Protein AF-A0A832H222-F1 (afdb_monomer)

Nearest PDB structures (foldseek):
  4l60-assembly1_A  TM=3.208E-01  e=4.946E-01  Saccharomyces cerevisiae S288C
  6d0q-assembly1_A  TM=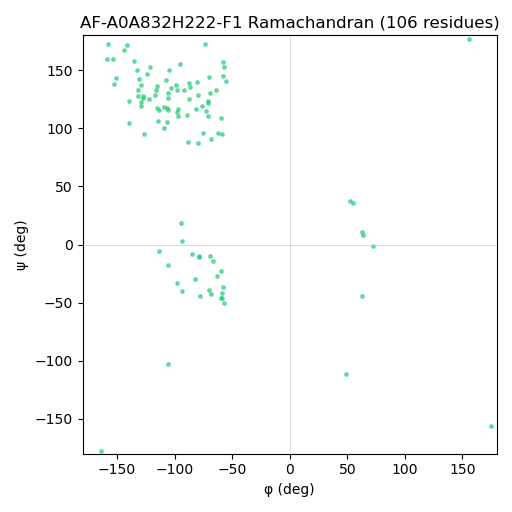3.267E-01  e=1.128E+00  Saccharomyces cerevisiae S288C
  7jfl-assembly1_A  TM=3.810E-01  e=1.428E+00  Homo sapiens
  7ulw-assembly1_A  TM=4.339E-01  e=9.965E+00  Homo sapiens
  3nms-assembly1_A  TM=2.847E-01  e=2.425E+00  Homo sapiens

pLDDT: mean 92.33, std 12.72, range [38.59, 98.56]

Foldseek 3Di:
DDPPDDPPPPDDDDDDDDQWDKFQDLVVVLVVCVPFFKDWKFKFALNHTPDTGIATAPAEEADCPDDFDCPPRYTHHHSNQARIWTWHADPVRHIWIWGHDPRITIID

Secondary structure (DSSP, 8-state):
----------PPPPP--BSBEEE--HHHHHHHHHT--EEEEEEEETTEEEEEEEEEEEEEE--TTS--EEETTEEEEEGGG-SEEEEEE-TTS-EEEEEEETTEEEE-

Mean predicted aligned error: 5.85 Å

Structure (mmCIF, N/CA/C/O backbone):
data_AF-A0A832H222-F1
#
_entry.id   AF-A0A832H222-F1
#
loop_
_atom_site.group_PDB
_atom_site.id
_atom_site.type_symbol
_atom_site.label_atom_id
_atom_site.label_alt_id
_atom_site.label_comp_id
_atom_site.label_asym_id
_atom_site.label_entity_id
_atom_site.label_seq_id
_atom_site.pdbx_PDB_ins_code
_atom_site.Cartn_x
_atom_site.Cartn_y
_atom_site.Cartn_z
_atom_site.occupancy
_atom_site.B_iso_or_equiv
_atom_site.auth_seq_id
_atom_site.auth_comp_id
_atom_site.auth_asym_id
_atom_site.auth_atom_id
_atom_site.pdbx_PDB_model_num
ATOM 1 N N . MET A 1 1 ? 40.212 -7.815 -39.515 1.00 38.59 1 MET A N 1
ATOM 2 C CA . MET A 1 1 ? 39.514 -6.670 -38.899 1.00 38.59 1 MET A CA 1
ATOM 3 C C . MET A 1 1 ? 38.266 -7.216 -38.224 1.00 38.59 1 MET A C 1
ATOM 5 O O . MET A 1 1 ? 37.265 -7.424 -38.899 1.00 38.59 1 MET A O 1
ATOM 9 N N . SER A 1 2 ? 38.372 -7.586 -36.944 1.00 42.69 2 SER A N 1
ATOM 10 C CA . SER A 1 2 ? 37.223 -8.040 -36.153 1.00 42.69 2 SER A CA 1
ATOM 11 C C . SER A 1 2 ? 36.322 -6.846 -35.871 1.00 42.69 2 SER A C 1
ATOM 13 O O . SER A 1 2 ? 36.781 -5.862 -35.297 1.00 42.69 2 SER A O 1
ATOM 15 N N . HIS A 1 3 ? 35.063 -6.928 -36.291 1.00 48.72 3 HIS A N 1
ATOM 16 C CA . HIS A 1 3 ? 34.018 -6.051 -35.779 1.00 48.72 3 HIS A CA 1
ATOM 17 C C . HIS A 1 3 ? 33.668 -6.539 -34.375 1.00 48.72 3 HIS A C 1
ATOM 19 O O . HIS A 1 3 ? 32.902 -7.485 -34.220 1.00 48.72 3 HIS A O 1
ATOM 25 N N . ASP A 1 4 ? 34.274 -5.922 -33.368 1.00 51.16 4 ASP A N 1
ATOM 26 C CA . ASP A 1 4 ? 33.839 -6.062 -31.985 1.00 51.16 4 ASP A CA 1
ATOM 27 C C . ASP A 1 4 ? 32.625 -5.140 -31.797 1.00 51.16 4 ASP A C 1
ATOM 29 O O . ASP A 1 4 ? 32.751 -3.951 -31.512 1.00 51.16 4 ASP A O 1
ATOM 33 N N . GLN A 1 5 ? 31.434 -5.657 -32.104 1.00 56.50 5 GLN A N 1
ATOM 34 C CA . GLN A 1 5 ? 30.175 -4.989 -31.783 1.00 56.50 5 GLN A CA 1
ATOM 35 C C . GLN A 1 5 ? 29.763 -5.420 -30.379 1.00 56.50 5 GLN A C 1
ATOM 37 O O . GLN A 1 5 ? 29.032 -6.392 -30.199 1.00 56.50 5 GLN A O 1
ATOM 42 N N . THR A 1 6 ? 30.237 -4.694 -29.371 1.00 61.00 6 THR A N 1
ATOM 43 C CA . THR A 1 6 ? 29.604 -4.700 -28.053 1.00 61.00 6 THR A CA 1
ATOM 44 C C . THR A 1 6 ? 28.412 -3.743 -28.111 1.00 61.00 6 THR A C 1
ATOM 46 O O . THR A 1 6 ? 28.604 -2.550 -28.349 1.00 61.00 6 THR A O 1
ATOM 49 N N . PRO A 1 7 ? 27.160 -4.203 -27.936 1.00 54.00 7 PRO A N 1
ATOM 50 C CA . PRO A 1 7 ? 26.064 -3.275 -27.747 1.00 54.00 7 PRO A CA 1
ATOM 51 C C . PRO A 1 7 ? 26.251 -2.671 -26.356 1.00 54.00 7 PRO A C 1
ATOM 53 O O . PRO A 1 7 ? 26.103 -3.357 -25.344 1.00 54.00 7 PRO A O 1
ATOM 56 N N . SER A 1 8 ? 26.602 -1.388 -26.292 1.00 60.50 8 SER A N 1
ATOM 57 C CA . SER A 1 8 ? 26.397 -0.582 -25.096 1.00 60.50 8 SER A CA 1
ATOM 58 C C . SER A 1 8 ? 24.900 -0.612 -24.799 1.00 60.50 8 SER A C 1
ATOM 60 O O . SER A 1 8 ? 24.121 0.106 -25.422 1.00 60.50 8 SER A O 1
ATOM 62 N N . SER A 1 9 ? 24.472 -1.519 -23.920 1.00 60.03 9 SER A N 1
ATOM 63 C CA . SER A 1 9 ? 23.085 -1.599 -23.485 1.00 60.03 9 SER A CA 1
ATOM 64 C C . SER A 1 9 ? 22.792 -0.352 -22.655 1.00 60.03 9 SER A C 1
ATOM 66 O O . SER A 1 9 ? 23.044 -0.326 -21.448 1.00 60.03 9 SER A O 1
ATOM 68 N N . GLU A 1 10 ? 22.323 0.705 -23.304 1.00 74.62 10 GLU A N 1
ATOM 69 C CA . GLU A 1 10 ? 21.785 1.881 -22.636 1.00 74.62 10 GLU A CA 1
ATOM 70 C C . GLU A 1 10 ? 20.560 1.424 -21.843 1.00 74.62 10 GLU A C 1
ATOM 72 O O . GLU A 1 10 ? 19.471 1.225 -22.383 1.00 74.62 10 GLU A O 1
ATOM 77 N N . ARG A 1 11 ? 20.754 1.147 -20.548 1.00 79.00 11 ARG A N 1
ATOM 78 C CA . ARG A 1 11 ? 19.625 0.921 -19.650 1.00 79.00 11 ARG A CA 1
ATOM 79 C C . ARG A 1 11 ? 18.837 2.228 -19.589 1.00 79.00 11 ARG A C 1
ATOM 81 O O . ARG A 1 11 ? 19.459 3.278 -19.404 1.00 79.00 11 ARG A O 1
ATOM 88 N N . PRO A 1 12 ? 17.503 2.180 -19.723 1.00 83.62 12 PRO A N 1
ATOM 89 C CA . PRO A 1 12 ? 16.691 3.369 -19.544 1.00 83.62 12 PRO A CA 1
ATOM 90 C C . PRO A 1 12 ? 16.936 3.958 -18.145 1.00 83.62 12 PRO A C 1
ATOM 92 O O . PRO A 1 12 ? 17.310 3.220 -17.223 1.00 83.62 12 PRO A O 1
ATOM 95 N N . PRO A 1 13 ? 16.748 5.277 -17.976 1.00 90.12 13 PRO A N 1
ATOM 96 C CA . PRO A 1 13 ? 16.858 5.902 -16.667 1.00 90.12 13 PRO A CA 1
ATOM 97 C C . PRO A 1 13 ? 15.879 5.263 -15.673 1.00 90.12 13 PRO A C 1
ATOM 99 O O . PRO A 1 13 ? 14.865 4.677 -16.063 1.00 90.12 13 PRO A O 1
ATOM 102 N N . ALA A 1 14 ? 16.182 5.393 -14.379 1.00 91.44 14 ALA A N 1
ATOM 103 C CA . ALA A 1 14 ? 15.261 4.973 -13.330 1.00 91.44 14 ALA A CA 1
ATOM 104 C C . ALA A 1 14 ? 13.894 5.671 -13.509 1.00 91.44 14 ALA A C 1
ATOM 106 O O . ALA A 1 14 ? 13.870 6.857 -13.858 1.00 91.44 14 ALA A O 1
ATOM 107 N N . PRO A 1 15 ? 12.769 4.968 -13.281 1.00 92.62 15 PRO A N 1
ATOM 108 C CA . PRO A 1 15 ? 11.444 5.568 -13.385 1.00 92.62 15 PRO A CA 1
ATOM 109 C C . PRO A 1 15 ? 11.277 6.765 -12.445 1.00 92.62 15 PRO A C 1
ATOM 111 O O . PRO A 1 15 ? 11.785 6.767 -11.325 1.00 92.62 15 PRO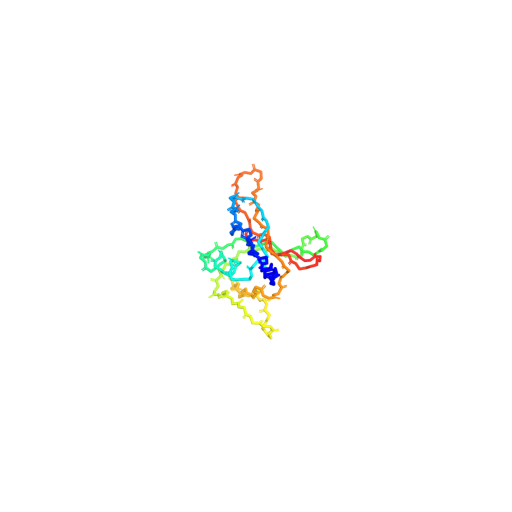 A O 1
ATOM 114 N N . CYS A 1 16 ? 10.520 7.763 -12.896 1.00 95.25 16 CYS A N 1
ATOM 115 C CA . CYS A 1 16 ? 10.086 8.896 -12.087 1.00 95.25 16 CYS A CA 1
ATOM 116 C C . CYS A 1 16 ? 8.567 8.804 -11.936 1.00 95.25 16 CYS A C 1
ATOM 118 O O . CYS A 1 16 ? 7.855 8.866 -12.938 1.00 95.25 16 CYS A O 1
ATOM 120 N N . ILE A 1 17 ? 8.088 8.607 -10.708 1.00 95.44 17 ILE A N 1
ATOM 121 C CA . ILE A 1 17 ? 6.662 8.484 -10.391 1.00 95.44 17 ILE A CA 1
ATOM 122 C C . ILE A 1 17 ? 6.296 9.643 -9.467 1.00 95.44 17 ILE A C 1
ATOM 124 O O . ILE A 1 17 ? 6.980 9.872 -8.470 1.00 95.44 17 ILE A O 1
ATOM 128 N N . VAL A 1 18 ? 5.245 10.378 -9.822 1.00 95.50 18 VAL A N 1
ATOM 129 C CA . VAL A 1 18 ? 4.748 11.537 -9.073 1.00 95.50 18 VAL A CA 1
ATOM 130 C C . VAL A 1 18 ? 3.257 11.333 -8.857 1.00 95.50 18 VAL A C 1
ATOM 132 O O . VAL A 1 18 ? 2.523 11.228 -9.836 1.00 95.50 18 VAL A O 1
ATOM 135 N N . ASP A 1 19 ? 2.852 11.264 -7.588 1.00 93.62 19 ASP A N 1
ATOM 136 C CA . ASP A 1 19 ? 1.479 11.149 -7.072 1.00 93.62 19 ASP A CA 1
ATOM 137 C C . ASP A 1 19 ? 0.682 9.893 -7.451 1.00 93.62 19 ASP A C 1
ATOM 139 O O . ASP A 1 19 ? 0.037 9.300 -6.592 1.00 93.62 19 ASP A O 1
ATOM 143 N N . ILE A 1 20 ? 0.723 9.473 -8.715 1.00 95.81 20 ILE A N 1
ATOM 144 C CA . ILE A 1 20 ? -0.040 8.347 -9.249 1.00 95.81 20 ILE A CA 1
ATOM 145 C C . ILE A 1 20 ? 0.893 7.446 -10.052 1.00 95.81 20 ILE A C 1
ATOM 147 O O . ILE A 1 20 ? 1.662 7.907 -10.899 1.00 95.81 20 ILE A O 1
ATOM 151 N N . GLY A 1 21 ? 0.809 6.140 -9.817 1.00 97.19 21 GLY A N 1
ATOM 152 C CA . GLY A 1 21 ? 1.554 5.152 -10.589 1.00 97.19 21 GLY A CA 1
ATOM 153 C C . GLY A 1 21 ? 1.791 3.848 -9.845 1.00 97.19 21 GLY A C 1
ATOM 154 O O . GLY A 1 21 ? 1.444 3.700 -8.678 1.00 97.19 21 GLY A O 1
ATOM 155 N N . THR A 1 22 ? 2.416 2.897 -10.532 1.00 97.69 22 THR A N 1
ATOM 156 C CA . THR A 1 22 ? 2.657 1.550 -10.008 1.00 97.69 22 THR A CA 1
ATOM 157 C C . THR A 1 22 ? 4.123 1.368 -9.629 1.00 97.69 22 THR A C 1
ATOM 159 O O . THR A 1 22 ? 5.021 1.550 -10.455 1.00 97.69 22 THR A O 1
ATOM 162 N N . VAL A 1 23 ? 4.376 0.950 -8.391 1.00 98.00 23 VAL A N 1
ATOM 163 C CA . VAL A 1 23 ? 5.703 0.609 -7.875 1.00 98.00 23 VAL A CA 1
ATOM 164 C C . VAL A 1 23 ? 5.803 -0.905 -7.735 1.00 98.00 23 VAL A C 1
ATOM 166 O O . VAL A 1 23 ? 5.079 -1.526 -6.963 1.00 98.00 23 VAL A O 1
ATOM 169 N N . VAL A 1 24 ? 6.729 -1.508 -8.478 1.00 97.12 24 VAL A N 1
ATOM 170 C CA . VAL A 1 24 ? 6.980 -2.964 -8.458 1.00 97.12 24 VAL A CA 1
ATOM 171 C C . VAL A 1 24 ? 8.270 -3.332 -7.722 1.00 97.12 24 VAL A C 1
ATOM 173 O O . VAL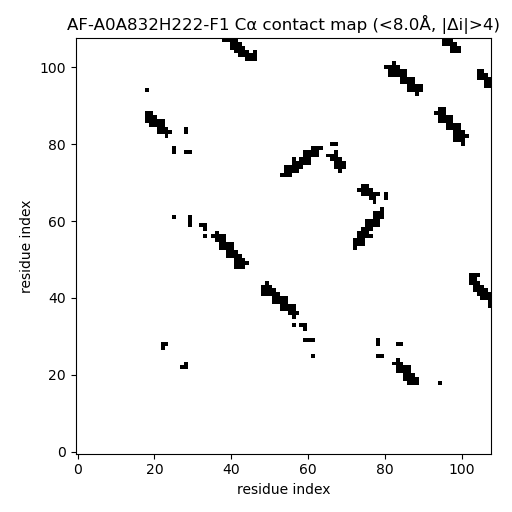 A 1 24 ? 8.486 -4.483 -7.346 1.00 97.12 24 VAL A O 1
ATOM 176 N N . ASN A 1 25 ? 9.165 -2.362 -7.518 1.00 96.75 25 ASN A N 1
ATOM 177 C CA . ASN A 1 25 ? 10.428 -2.596 -6.836 1.00 96.75 25 ASN A CA 1
ATOM 178 C C . ASN A 1 25 ? 10.198 -2.707 -5.322 1.00 96.75 25 ASN A C 1
ATOM 180 O O . ASN A 1 25 ? 9.772 -1.754 -4.676 1.00 96.75 25 ASN A O 1
ATOM 184 N N . ARG A 1 26 ? 10.534 -3.864 -4.742 1.00 96.69 26 ARG A N 1
ATOM 185 C CA . ARG A 1 26 ? 10.327 -4.163 -3.313 1.00 96.69 26 ARG A CA 1
ATOM 186 C C . ARG A 1 26 ? 11.022 -3.183 -2.373 1.00 96.69 26 ARG A C 1
ATOM 188 O O . ARG A 1 26 ? 10.472 -2.872 -1.323 1.00 96.69 26 ARG A O 1
ATOM 195 N N . HIS A 1 27 ? 12.210 -2.707 -2.736 1.00 96.62 27 HIS A N 1
ATOM 196 C CA . HIS A 1 27 ? 12.954 -1.755 -1.920 1.00 96.62 27 HIS A CA 1
ATOM 197 C C . HIS A 1 27 ? 12.279 -0.378 -1.928 1.00 96.62 27 HIS A C 1
ATOM 199 O O . HIS A 1 27 ? 12.196 0.269 -0.886 1.00 96.62 27 HIS A O 1
ATOM 205 N N . ASP A 1 28 ? 11.755 0.049 -3.078 1.00 97.12 28 ASP A N 1
ATOM 206 C CA . ASP A 1 28 ? 11.018 1.310 -3.187 1.00 97.12 28 ASP A CA 1
ATOM 207 C C . ASP A 1 28 ? 9.680 1.236 -2.438 1.00 97.12 28 ASP A C 1
ATOM 209 O O . ASP A 1 28 ? 9.367 2.142 -1.671 1.00 97.12 28 ASP A O 1
ATOM 213 N N . ILE A 1 29 ? 8.947 0.120 -2.558 1.00 98.00 29 ILE A N 1
ATOM 214 C CA . ILE A 1 29 ? 7.733 -0.143 -1.763 1.00 98.00 29 ILE A CA 1
ATOM 215 C C . ILE A 1 29 ? 8.056 -0.094 -0.266 1.00 98.00 29 ILE A C 1
ATOM 217 O O . ILE A 1 29 ? 7.381 0.600 0.488 1.00 98.00 29 ILE A O 1
ATOM 221 N N . GLN A 1 30 ? 9.097 -0.806 0.178 1.00 98.00 30 GLN A N 1
ATOM 222 C CA . GLN A 1 30 ? 9.472 -0.837 1.591 1.00 98.00 30 GLN A CA 1
ATOM 223 C C . GLN A 1 30 ? 9.782 0.571 2.101 1.00 98.00 30 GLN A C 1
ATOM 225 O O . GLN A 1 30 ? 9.262 0.961 3.141 1.00 98.00 30 GLN A O 1
ATOM 230 N N . ARG A 1 31 ? 10.566 1.350 1.346 1.00 96.38 31 ARG A N 1
ATOM 231 C CA . ARG A 1 31 ? 10.898 2.734 1.697 1.00 96.38 31 ARG A CA 1
ATOM 232 C C . ARG A 1 31 ? 9.653 3.615 1.820 1.00 96.38 31 ARG A C 1
ATOM 234 O O . ARG A 1 31 ? 9.549 4.337 2.802 1.00 96.38 31 ARG A O 1
ATOM 241 N N . LEU A 1 32 ? 8.725 3.541 0.862 1.00 96.06 32 LEU A N 1
ATOM 242 C CA . LEU A 1 32 ? 7.487 4.332 0.876 1.00 96.06 32 LEU A CA 1
ATOM 243 C C . LEU A 1 32 ? 6.644 4.063 2.127 1.00 96.06 32 LEU A C 1
ATOM 245 O O . LEU A 1 32 ? 6.119 4.992 2.730 1.00 96.06 32 LEU A O 1
ATOM 249 N N . LEU A 1 33 ? 6.535 2.798 2.529 1.00 97.62 33 LEU A N 1
ATOM 250 C CA . LEU A 1 33 ? 5.705 2.395 3.663 1.00 97.62 33 LEU A CA 1
ATOM 251 C C . LEU A 1 33 ? 6.399 2.594 5.013 1.00 97.62 33 LEU A C 1
ATOM 253 O O . LEU A 1 33 ? 5.724 2.804 6.015 1.00 97.62 33 LEU A O 1
ATOM 257 N N . SER A 1 34 ? 7.732 2.495 5.066 1.00 96.62 34 SER A N 1
ATOM 258 C CA . SER A 1 34 ? 8.510 2.635 6.305 1.00 96.62 34 SER A CA 1
ATOM 259 C C . SER A 1 34 ? 8.389 4.017 6.945 1.00 96.62 34 SER A C 1
ATOM 261 O O . SER A 1 34 ? 8.537 4.127 8.160 1.00 96.62 34 SER A O 1
ATOM 263 N N . ASP A 1 35 ? 8.119 5.049 6.146 1.00 91.06 35 ASP A N 1
ATOM 264 C CA . ASP A 1 35 ? 7.974 6.427 6.622 1.00 91.06 35 ASP A CA 1
ATOM 265 C C . ASP A 1 35 ? 6.551 6.726 7.135 1.00 91.06 35 ASP A C 1
ATOM 267 O O . ASP A 1 35 ? 6.298 7.780 7.726 1.00 91.06 35 ASP A O 1
ATOM 271 N N . LEU A 1 36 ? 5.610 5.798 6.935 1.00 94.81 36 LEU A N 1
ATOM 272 C CA . LEU A 1 36 ? 4.233 5.939 7.389 1.00 94.81 36 LEU A CA 1
ATOM 273 C C . LEU A 1 36 ? 4.108 5.593 8.878 1.00 94.81 36 LEU A C 1
ATOM 275 O O . LEU A 1 36 ? 4.693 4.636 9.379 1.00 94.81 36 LEU A O 1
ATOM 279 N N . GLY A 1 37 ? 3.296 6.374 9.589 1.00 95.12 37 GLY A N 1
ATOM 280 C CA . GLY A 1 37 ? 3.006 6.162 11.005 1.00 95.12 37 GLY A CA 1
ATOM 281 C C . GLY A 1 37 ? 1.609 5.592 11.223 1.00 95.12 37 GLY A C 1
ATOM 282 O O . GLY A 1 37 ? 1.356 4.398 11.060 1.00 95.12 37 GLY A O 1
ATOM 283 N N . ARG A 1 38 ? 0.694 6.468 11.644 1.00 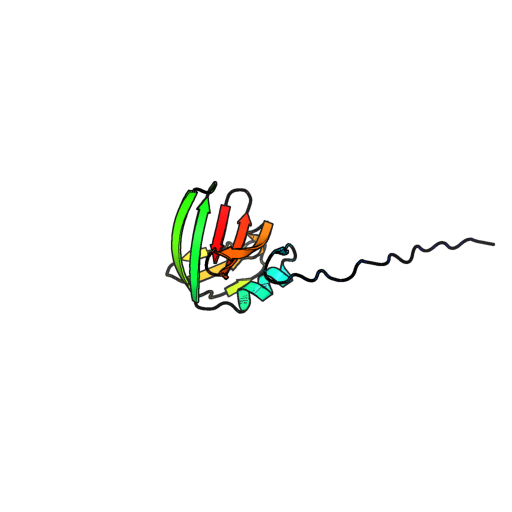97.19 38 ARG A N 1
ATOM 284 C CA . ARG A 1 38 ? -0.725 6.148 11.826 1.00 97.19 38 ARG A CA 1
ATOM 285 C C . ARG A 1 38 ? -1.426 6.181 10.472 1.00 97.19 38 ARG A C 1
ATOM 287 O O . ARG A 1 38 ? -1.337 7.191 9.781 1.00 97.19 38 ARG A O 1
ATOM 294 N N . VAL A 1 39 ? -2.149 5.120 10.143 1.00 97.12 39 VAL A N 1
ATOM 295 C CA . VAL A 1 39 ? -2.866 4.967 8.872 1.00 97.12 39 VAL A CA 1
ATOM 296 C C . VAL A 1 39 ? -4.293 4.488 9.118 1.00 97.12 39 VAL A C 1
ATOM 298 O O . VAL A 1 39 ? -4.571 3.782 10.096 1.00 97.12 39 VAL A O 1
ATOM 301 N N . GLN A 1 40 ? -5.202 4.872 8.228 1.00 97.25 40 GLN A N 1
ATOM 302 C CA . GLN A 1 40 ? -6.464 4.158 8.063 1.00 97.25 40 GLN A CA 1
ATOM 303 C C . GLN A 1 40 ? -6.210 3.042 7.060 1.00 97.25 40 GLN A C 1
ATOM 305 O O . GLN A 1 40 ? -5.496 3.256 6.094 1.00 97.25 40 GLN A O 1
ATOM 310 N N . TYR A 1 41 ? -6.750 1.852 7.291 1.00 97.75 41 TYR A N 1
ATOM 311 C CA . TYR A 1 41 ? -6.595 0.756 6.347 1.00 97.75 41 TYR A CA 1
ATOM 312 C C . TYR A 1 41 ? -7.942 0.214 5.907 1.00 97.75 41 TYR A C 1
ATOM 314 O O . TYR A 1 41 ? -8.893 0.136 6.692 1.00 97.75 41 TYR A O 1
ATOM 322 N N . VAL A 1 42 ? -7.986 -0.230 4.658 1.00 97.69 42 VAL A N 1
ATOM 323 C CA . VAL A 1 42 ? -9.113 -0.953 4.081 1.00 97.69 42 VAL A CA 1
ATOM 324 C C . VAL A 1 42 ? -8.582 -2.238 3.464 1.00 97.69 42 VAL A C 1
ATOM 326 O O . VAL A 1 42 ? -7.660 -2.218 2.657 1.00 97.69 42 VAL A O 1
ATOM 329 N N . HIS A 1 43 ? -9.154 -3.368 3.858 1.00 97.81 43 HIS A N 1
ATOM 330 C CA . HIS A 1 43 ? -8.859 -4.671 3.285 1.00 97.81 43 HIS A CA 1
ATOM 331 C C . HIS A 1 43 ? -10.025 -5.101 2.399 1.00 97.81 43 HIS A C 1
ATOM 333 O O . HIS A 1 43 ? -11.143 -5.319 2.881 1.00 97.81 43 HIS A O 1
ATOM 339 N N . LEU A 1 44 ? -9.747 -5.222 1.106 1.00 98.06 44 LEU A N 1
ATOM 340 C CA . LEU A 1 44 ? -10.679 -5.679 0.089 1.00 98.06 44 LEU A CA 1
ATOM 341 C C . LEU A 1 44 ? -10.287 -7.086 -0.362 1.00 98.06 44 LEU A C 1
ATOM 343 O O . LEU A 1 44 ? -9.105 -7.384 -0.535 1.00 98.06 44 LEU A O 1
ATOM 347 N N . GLN A 1 45 ? -11.285 -7.929 -0.597 1.00 97.06 45 GLN A N 1
ATOM 348 C CA . GLN A 1 45 ? -11.122 -9.221 -1.250 1.00 97.06 45 GLN A CA 1
ATOM 349 C C . GLN A 1 45 ? -12.143 -9.323 -2.379 1.00 97.06 45 GLN A C 1
ATOM 351 O O . GLN A 1 45 ? -13.335 -9.139 -2.145 1.00 97.06 45 GLN A O 1
ATOM 356 N N . ASP A 1 46 ? -11.671 -9.553 -3.604 1.00 95.81 46 ASP A N 1
ATOM 357 C CA . ASP A 1 46 ? -12.493 -9.523 -4.822 1.00 95.81 46 ASP A CA 1
ATOM 358 C C . ASP A 1 46 ? -13.253 -8.186 -4.978 1.00 95.81 46 ASP A C 1
ATOM 360 O O . ASP A 1 46 ? -14.407 -8.139 -5.400 1.00 95.81 46 ASP A O 1
ATOM 364 N N . GLY A 1 47 ? -12.618 -7.081 -4.563 1.00 94.75 47 GLY A N 1
ATOM 365 C CA . GLY A 1 47 ? -13.215 -5.738 -4.528 1.00 94.75 47 GLY A CA 1
ATOM 366 C C . GLY A 1 47 ? -14.267 -5.524 -3.430 1.00 94.75 47 GLY A C 1
ATOM 367 O O . GLY A 1 47 ? -14.788 -4.419 -3.287 1.00 94.75 47 GLY A O 1
ATOM 368 N N . ILE A 1 48 ? -14.577 -6.546 -2.629 1.00 97.62 48 ILE A N 1
ATOM 369 C CA . ILE A 1 48 ? -15.550 -6.472 -1.538 1.00 97.62 48 ILE A CA 1
ATOM 370 C C . ILE A 1 48 ? -14.830 -6.099 -0.246 1.00 97.62 48 ILE A C 1
ATOM 372 O O . ILE A 1 48 ? -13.811 -6.693 0.107 1.00 97.62 48 ILE A O 1
ATOM 376 N N . LEU A 1 49 ? -15.392 -5.137 0.489 1.00 97.81 49 LEU A N 1
ATOM 377 C CA . LEU A 1 49 ? -14.900 -4.752 1.808 1.00 97.81 49 LEU A CA 1
ATOM 378 C C . LEU A 1 49 ? -14.939 -5.942 2.773 1.00 97.81 49 LEU A C 1
ATOM 380 O O . LEU A 1 49 ? -16.008 -6.357 3.218 1.00 97.81 49 LEU A O 1
ATOM 384 N N . ALA A 1 50 ? -13.761 -6.460 3.118 1.00 96.75 50 ALA A N 1
ATOM 385 C CA . ALA A 1 50 ? -13.602 -7.546 4.075 1.00 96.75 50 ALA A CA 1
ATOM 386 C C . ALA A 1 50 ? -13.352 -7.011 5.491 1.00 96.75 50 ALA A C 1
ATOM 388 O O . ALA A 1 50 ? -13.870 -7.558 6.463 1.00 96.75 50 ALA A O 1
ATOM 389 N N . ASN A 1 51 ? -12.550 -5.950 5.623 1.00 96.00 51 ASN A N 1
ATOM 390 C CA . ASN A 1 51 ? -12.287 -5.292 6.901 1.00 96.00 51 ASN A CA 1
ATOM 391 C C . ASN A 1 51 ? -11.797 -3.853 6.693 1.00 96.00 51 ASN A C 1
ATOM 393 O O . ASN A 1 51 ? -11.276 -3.523 5.633 1.00 96.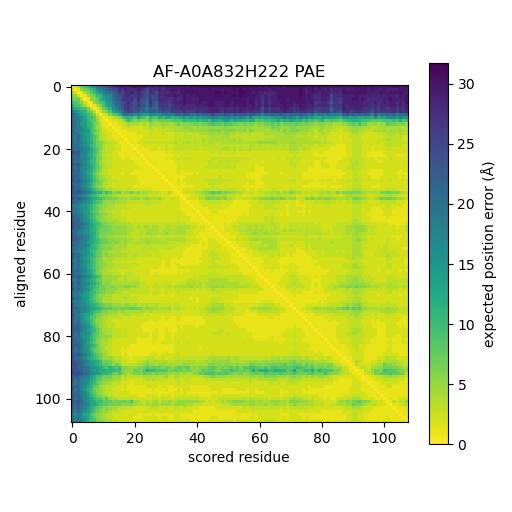00 51 ASN A O 1
ATOM 397 N N . GLN A 1 52 ? -11.908 -3.012 7.714 1.00 97.62 52 GLN A N 1
ATOM 398 C CA . GLN A 1 52 ? -11.300 -1.685 7.740 1.00 97.62 52 GLN A CA 1
ATOM 399 C C . GLN A 1 52 ? -11.030 -1.248 9.173 1.00 97.62 52 GLN A C 1
ATOM 401 O O . GLN A 1 52 ? -11.659 -1.725 10.120 1.00 97.62 52 GLN A O 1
ATOM 406 N N . GLY A 1 53 ? -10.132 -0.291 9.336 1.00 97.56 53 GLY A N 1
ATOM 407 C CA . GLY A 1 53 ? -9.896 0.298 10.635 1.00 97.56 53 GLY A CA 1
ATOM 408 C C . GLY A 1 53 ? -8.747 1.278 10.622 1.00 97.56 53 GLY A C 1
ATOM 409 O O . GLY A 1 53 ? -8.382 1.846 9.601 1.00 97.56 53 GLY A O 1
ATOM 410 N N . GLU A 1 54 ? -8.177 1.462 11.798 1.00 98.19 54 GLU A N 1
ATOM 411 C CA . GLU A 1 54 ? -7.081 2.384 12.021 1.00 98.19 54 GLU A CA 1
ATOM 412 C C . GLU A 1 54 ? -5.973 1.662 12.786 1.00 98.19 54 GLU A C 1
ATOM 414 O O . GLU A 1 54 ? -6.247 0.832 13.666 1.00 98.19 54 GLU A O 1
ATOM 419 N N . GLY A 1 55 ? -4.723 1.962 12.450 1.00 97.75 55 GLY A N 1
ATOM 420 C CA . GLY A 1 55 ? -3.575 1.361 13.104 1.00 97.75 55 GLY A CA 1
ATOM 421 C C . GLY A 1 55 ? -2.273 2.105 12.861 1.00 97.75 55 GLY A C 1
ATOM 422 O O . GLY A 1 55 ? -2.233 3.151 12.219 1.00 97.75 55 GLY A O 1
ATOM 423 N N . TYR A 1 56 ? -1.206 1.548 13.413 1.00 98.25 56 TYR A N 1
ATOM 424 C CA . TYR A 1 56 ? 0.152 2.054 13.304 1.00 98.25 56 TYR A CA 1
ATOM 425 C C . TYR A 1 56 ? 1.002 1.040 12.563 1.00 98.25 56 TYR A C 1
ATOM 427 O O . TYR A 1 56 ? 0.979 -0.148 12.895 1.00 98.25 56 TYR A O 1
ATOM 435 N N . ILE A 1 57 ? 1.777 1.510 11.596 1.00 98.12 57 ILE A N 1
ATOM 436 C CA . ILE A 1 57 ? 2.822 0.703 10.980 1.00 98.12 57 ILE A CA 1
ATOM 437 C C . ILE A 1 57 ? 3.957 0.578 11.992 1.00 98.12 57 ILE A C 1
ATOM 439 O O . ILE A 1 57 ? 4.559 1.563 12.413 1.00 98.12 57 ILE A O 1
ATOM 443 N N . LEU A 1 58 ? 4.180 -0.652 12.451 1.00 97.94 58 LEU A N 1
ATOM 444 C CA . LEU A 1 58 ? 5.187 -0.970 13.462 1.00 97.94 58 LEU A CA 1
ATOM 445 C C . LEU A 1 58 ? 6.474 -1.486 12.822 1.00 97.94 58 LEU A C 1
ATOM 447 O O . LEU A 1 58 ? 7.560 -1.257 13.347 1.00 97.94 58 LEU A O 1
ATOM 451 N N . GLU A 1 59 ? 6.353 -2.190 11.698 1.00 97.81 59 GLU A N 1
ATOM 452 C CA . GLU A 1 59 ? 7.484 -2.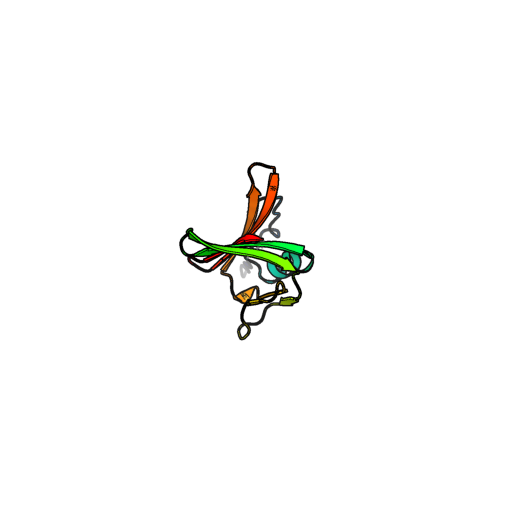726 10.948 1.00 97.81 59 GLU A CA 1
ATOM 453 C C . GLU A 1 59 ? 7.095 -2.855 9.474 1.00 97.81 59 GLU A C 1
ATOM 455 O O . GLU A 1 59 ? 6.001 -3.327 9.155 1.00 97.81 59 GLU A O 1
ATOM 460 N N . VAL A 1 60 ? 8.017 -2.492 8.582 1.00 98.38 60 VAL A N 1
ATOM 461 C CA . VAL A 1 60 ? 7.951 -2.837 7.160 1.00 98.38 60 VAL A CA 1
ATOM 462 C C . VAL A 1 60 ? 9.219 -3.598 6.811 1.00 98.38 60 VAL A C 1
ATOM 464 O O . VAL A 1 60 ? 10.324 -3.124 7.071 1.00 98.38 60 VAL A O 1
ATOM 467 N N . PHE A 1 61 ? 9.068 -4.787 6.246 1.00 98.19 61 PHE A N 1
ATOM 468 C CA . PHE A 1 61 ? 10.180 -5.687 5.966 1.00 98.19 61 PHE A CA 1
ATOM 469 C C . PHE A 1 61 ? 9.963 -6.455 4.661 1.00 98.19 61 PHE A C 1
ATOM 471 O O . PHE A 1 61 ? 8.872 -6.469 4.096 1.00 98.19 61 PHE A O 1
ATOM 478 N N . SER A 1 62 ? 11.024 -7.104 4.184 1.00 97.62 62 SER A N 1
ATOM 479 C CA . SER A 1 62 ? 11.018 -7.943 2.987 1.00 97.62 62 SER A CA 1
ATOM 480 C C . SER A 1 62 ? 11.579 -9.318 3.334 1.00 97.62 62 SER A C 1
ATOM 482 O O . SER A 1 62 ? 12.793 -9.515 3.307 1.00 97.62 62 SER A O 1
ATOM 484 N N . ASP A 1 63 ? 10.703 -10.272 3.643 1.00 97.69 63 ASP A N 1
ATOM 485 C CA . ASP A 1 63 ? 11.095 -11.629 4.045 1.00 97.69 63 ASP A CA 1
ATOM 486 C C . ASP A 1 63 ? 10.165 -12.674 3.399 1.00 97.69 63 ASP A C 1
ATOM 488 O O . ASP A 1 63 ? 8.956 -12.602 3.598 1.00 97.69 63 ASP A O 1
ATOM 492 N N . PRO A 1 64 ? 10.669 -13.655 2.632 1.00 95.81 64 PRO A N 1
ATOM 493 C CA . PRO A 1 64 ? 9.822 -14.629 1.934 1.00 95.81 64 PRO A CA 1
ATOM 494 C C . PRO A 1 64 ? 9.099 -15.629 2.858 1.00 95.81 64 PRO A C 1
ATOM 496 O O . PRO A 1 64 ? 8.246 -16.381 2.391 1.00 95.81 64 PRO A O 1
ATOM 499 N N . HIS A 1 65 ? 9.433 -15.677 4.148 1.00 96.75 65 HIS A N 1
ATOM 500 C CA . HIS A 1 65 ? 8.911 -16.650 5.112 1.00 96.75 65 HIS A CA 1
ATOM 501 C C . HIS A 1 65 ? 8.025 -16.037 6.201 1.00 96.75 65 HIS A C 1
ATOM 503 O O . HIS A 1 65 ? 7.442 -16.768 7.004 1.00 96.75 65 HIS A O 1
ATOM 509 N N . ARG A 1 66 ? 7.906 -14.709 6.252 1.00 97.38 66 ARG A N 1
ATOM 510 C CA . ARG A 1 66 ? 7.065 -13.992 7.222 1.00 97.38 66 ARG A CA 1
ATOM 511 C C . ARG A 1 66 ? 5.795 -13.477 6.536 1.00 97.38 66 ARG A C 1
ATOM 513 O O . ARG A 1 66 ? 5.805 -13.178 5.351 1.00 97.38 66 ARG A O 1
ATOM 520 N N . ALA A 1 67 ? 4.687 -13.356 7.258 1.00 97.56 67 ALA A N 1
ATOM 521 C CA . ALA A 1 67 ? 3.431 -12.836 6.703 1.00 97.56 67 ALA A CA 1
ATOM 522 C C . ALA A 1 67 ? 3.270 -11.330 6.966 1.00 97.56 67 ALA A C 1
ATOM 524 O O . ALA A 1 67 ? 3.793 -10.822 7.959 1.00 97.56 67 ALA A O 1
ATOM 525 N N . THR A 1 68 ? 2.484 -10.643 6.132 1.00 98.19 68 THR A N 1
ATOM 526 C CA . THR A 1 68 ? 1.854 -9.377 6.535 1.00 98.19 68 THR A CA 1
ATOM 527 C C . THR A 1 68 ? 0.783 -9.656 7.588 1.00 98.19 68 THR A C 1
ATOM 529 O O . THR A 1 68 ? -0.067 -10.526 7.394 1.00 98.19 68 THR A O 1
ATOM 532 N N . VAL A 1 69 ? 0.807 -8.922 8.702 1.00 97.94 69 VAL A N 1
ATOM 533 C CA . VAL A 1 69 ? -0.139 -9.097 9.813 1.00 97.94 69 VAL A CA 1
ATOM 534 C C . VAL A 1 69 ? -0.702 -7.751 10.245 1.00 97.94 69 VAL A C 1
ATOM 536 O O . VAL A 1 69 ? 0.044 -6.833 10.579 1.00 97.94 69 VAL A O 1
ATOM 539 N N . VAL A 1 70 ? -2.032 -7.668 10.298 1.00 97.31 70 VAL A N 1
ATOM 540 C CA . VAL A 1 70 ? -2.770 -6.549 10.892 1.00 97.31 70 VAL A CA 1
ATOM 541 C C . VAL A 1 70 ? -3.515 -7.075 12.113 1.00 97.31 70 VAL A C 1
ATOM 543 O O . VAL A 1 70 ? -4.486 -7.819 11.985 1.00 97.31 70 VAL A O 1
ATOM 546 N N . ALA A 1 71 ? -3.040 -6.736 13.308 1.00 95.94 71 ALA A N 1
ATOM 547 C CA . ALA A 1 71 ? -3.621 -7.210 14.561 1.00 95.94 71 ALA A CA 1
ATOM 548 C C . ALA A 1 71 ? -3.397 -6.195 15.681 1.00 95.94 71 ALA A C 1
ATOM 550 O O . ALA A 1 71 ? -2.349 -5.563 15.753 1.00 95.94 71 ALA A O 1
ATOM 551 N N . ASN A 1 72 ? -4.372 -6.043 16.583 1.00 94.38 72 ASN A N 1
ATOM 552 C CA . ASN A 1 72 ? -4.272 -5.142 17.741 1.00 94.38 72 ASN A CA 1
ATOM 553 C C . ASN A 1 72 ? -3.864 -3.702 17.378 1.00 94.38 72 ASN A C 1
ATOM 555 O O . ASN A 1 72 ? -3.109 -3.069 18.111 1.00 94.38 72 ASN A O 1
ATOM 559 N N . ARG A 1 73 ? -4.362 -3.185 16.243 1.00 95.75 73 ARG A N 1
ATOM 560 C CA . ARG A 1 73 ? -3.992 -1.871 15.676 1.00 95.75 73 ARG A CA 1
ATOM 561 C C . ARG A 1 73 ? -2.517 -1.744 15.258 1.00 95.75 73 ARG A C 1
ATOM 563 O O . ARG A 1 73 ? -2.093 -0.647 14.920 1.00 95.75 73 ARG A O 1
ATOM 570 N N . GLY A 1 74 ? -1.745 -2.828 15.265 1.00 97.75 74 GLY A N 1
ATOM 571 C CA . GLY A 1 74 ? -0.395 -2.892 14.714 1.00 97.75 74 GLY A CA 1
ATOM 572 C C . GLY A 1 74 ? -0.406 -3.484 13.309 1.00 97.75 74 GLY A C 1
ATOM 573 O O . GLY A 1 74 ? -1.049 -4.510 13.070 1.00 97.75 74 GLY A O 1
ATOM 574 N N . LEU A 1 75 ? 0.300 -2.829 12.392 1.00 98.56 75 LEU A N 1
ATOM 575 C CA . LEU A 1 75 ? 0.533 -3.290 11.031 1.00 98.56 75 LEU A CA 1
ATOM 576 C C . LEU A 1 75 ? 2.007 -3.686 10.904 1.00 98.56 75 LEU A C 1
ATOM 578 O O . LEU A 1 75 ? 2.906 -2.860 11.068 1.00 98.56 75 LEU A O 1
ATOM 582 N N . TYR A 1 76 ? 2.231 -4.962 10.613 1.00 98.38 76 TYR A N 1
ATOM 583 C CA . TYR A 1 76 ? 3.526 -5.538 10.272 1.00 98.38 76 TYR A CA 1
ATOM 584 C C . TYR A 1 76 ? 3.473 -5.881 8.790 1.00 98.38 76 TYR A C 1
ATOM 586 O O . TYR A 1 76 ? 2.840 -6.866 8.405 1.00 98.38 76 TYR A O 1
ATOM 594 N N . LEU A 1 77 ? 4.057 -5.029 7.955 1.00 98.50 77 LEU A N 1
ATOM 595 C CA . LEU A 1 77 ? 3.916 -5.106 6.507 1.00 98.50 77 LEU A CA 1
ATOM 596 C C . LEU A 1 77 ? 5.105 -5.846 5.906 1.00 98.50 77 LEU A C 1
ATOM 598 O O . LEU A 1 77 ? 6.241 -5.382 5.968 1.00 98.50 77 LEU A O 1
ATOM 602 N N . ASN A 1 78 ? 4.835 -6.985 5.279 1.00 98.50 78 ASN A N 1
ATOM 603 C CA . ASN A 1 78 ? 5.815 -7.668 4.459 1.00 98.50 78 ASN A CA 1
ATOM 604 C C . ASN A 1 78 ? 5.596 -7.327 2.984 1.00 98.50 78 ASN A C 1
ATOM 606 O O . ASN A 1 78 ? 4.616 -7.771 2.382 1.00 98.50 78 ASN A O 1
ATOM 610 N N . VAL A 1 79 ? 6.538 -6.623 2.3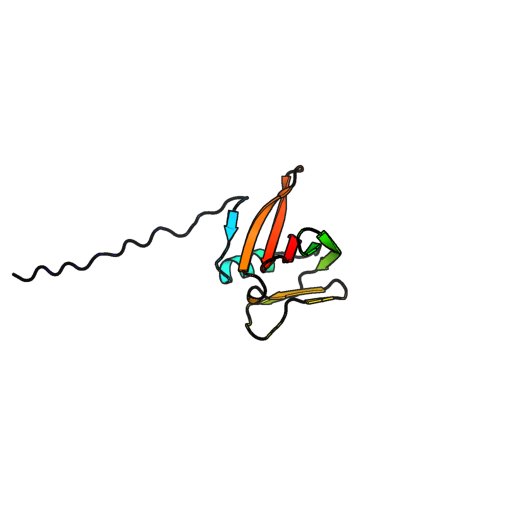61 1.00 98.06 79 VAL A N 1
ATOM 611 C CA . VAL A 1 79 ? 6.436 -6.236 0.942 1.00 98.06 79 VAL A CA 1
ATOM 612 C C . VAL A 1 79 ? 6.492 -7.425 -0.022 1.00 98.06 79 VAL A C 1
ATOM 614 O O . VAL A 1 79 ? 6.143 -7.273 -1.191 1.00 98.06 79 VAL A O 1
ATOM 617 N N . GLN A 1 80 ? 6.908 -8.605 0.455 1.00 97.75 80 GLN A N 1
ATOM 618 C CA . GLN A 1 80 ? 6.850 -9.866 -0.294 1.00 97.75 80 GLN A CA 1
ATOM 619 C C . GLN A 1 80 ? 5.446 -10.492 -0.315 1.00 97.75 80 GLN A C 1
ATOM 621 O O . GLN A 1 80 ? 5.223 -11.430 -1.070 1.00 97.75 80 GLN A O 1
ATOM 626 N N . SER A 1 81 ? 4.498 -9.999 0.492 1.00 97.75 81 SER A N 1
ATOM 627 C CA . SER A 1 81 ? 3.107 -10.489 0.466 1.00 97.75 81 SER A CA 1
ATOM 628 C C . SER A 1 81 ? 2.288 -9.917 -0.693 1.00 97.75 81 SER A C 1
ATOM 630 O O . SER A 1 81 ? 1.175 -10.371 -0.915 1.00 97.75 81 SER A O 1
ATOM 632 N N . PHE A 1 82 ? 2.811 -8.919 -1.404 1.00 98.06 82 PHE A N 1
ATOM 633 C CA . PHE A 1 82 ? 2.093 -8.176 -2.437 1.00 98.06 82 PHE A CA 1
ATOM 634 C C . PHE A 1 82 ? 2.823 -8.299 -3.766 1.00 98.06 82 PHE A C 1
ATOM 636 O O . PHE A 1 82 ? 4.037 -8.446 -3.780 1.00 98.06 82 PHE A O 1
ATOM 643 N N . ASP A 1 83 ? 2.120 -8.200 -4.883 1.00 97.75 83 ASP A N 1
ATOM 644 C CA . ASP A 1 83 ? 2.684 -8.206 -6.227 1.00 97.75 83 ASP A CA 1
ATOM 645 C C . ASP A 1 83 ? 3.283 -6.839 -6.565 1.00 97.75 83 ASP A C 1
ATOM 647 O O . ASP A 1 83 ? 4.424 -6.767 -7.021 1.00 97.75 83 ASP A O 1
ATOM 651 N N . TYR A 1 84 ? 2.567 -5.761 -6.247 1.00 98.25 84 TYR A N 1
ATOM 652 C CA . TYR A 1 84 ? 2.973 -4.373 -6.467 1.00 98.25 84 TYR A CA 1
ATOM 653 C C . TYR A 1 84 ? 2.217 -3.423 -5.529 1.00 98.25 84 TYR A C 1
ATOM 655 O O . TYR A 1 84 ? 1.315 -3.836 -4.797 1.00 98.25 84 TYR A O 1
ATOM 663 N N . LEU A 1 85 ? 2.617 -2.153 -5.543 1.00 98.44 85 LEU A N 1
ATOM 664 C CA . LEU A 1 85 ? 1.923 -1.054 -4.881 1.00 98.44 85 LEU A CA 1
ATOM 665 C C . LEU A 1 85 ? 1.416 -0.069 -5.937 1.00 98.44 85 LEU A C 1
ATOM 667 O O . LEU A 1 85 ? 2.168 0.290 -6.843 1.00 98.44 85 LEU A O 1
ATOM 671 N N . GLU A 1 86 ? 0.185 0.407 -5.804 1.00 98.25 86 GLU A N 1
ATOM 672 C CA . GLU A 1 86 ? -0.335 1.542 -6.568 1.00 98.25 86 GLU A CA 1
ATOM 673 C C . GLU A 1 86 ? -0.424 2.782 -5.686 1.00 98.25 86 GLU A C 1
ATOM 675 O O . GLU A 1 86 ? -0.946 2.749 -4.574 1.00 98.25 86 GLU A O 1
ATOM 680 N N . LEU A 1 87 ? 0.116 3.878 -6.203 1.00 97.69 87 LEU A N 1
ATOM 681 C CA . LEU A 1 87 ? -0.076 5.221 -5.687 1.00 97.69 87 LEU A CA 1
ATOM 682 C C . LEU A 1 87 ? -1.328 5.780 -6.350 1.00 97.69 87 LEU A C 1
ATOM 684 O O . LEU A 1 87 ? -1.420 5.792 -7.582 1.00 97.69 87 LEU A O 1
ATOM 688 N N . GL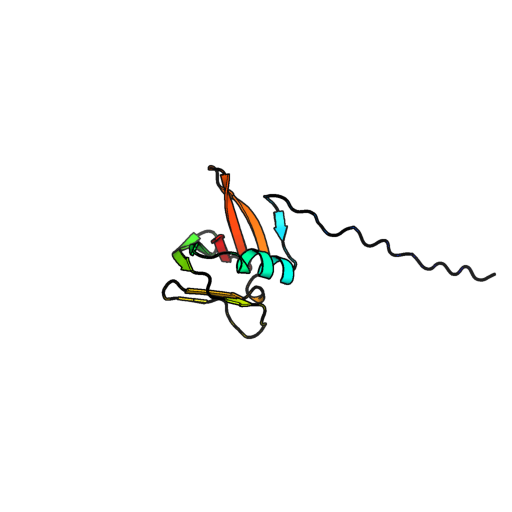Y A 1 88 ? -2.277 6.232 -5.542 1.00 96.12 88 GLY A N 1
ATOM 689 C CA . GLY A 1 88 ? -3.502 6.843 -6.026 1.00 96.12 88 GLY A CA 1
ATOM 690 C C . GLY A 1 88 ? -3.927 8.017 -5.161 1.00 96.12 88 GLY A C 1
ATOM 691 O O . GLY A 1 88 ? -3.367 8.276 -4.098 1.00 96.12 88 GLY A O 1
ATOM 692 N N . GLN A 1 89 ? -4.938 8.732 -5.637 1.00 94.44 89 GLN A N 1
ATOM 693 C CA . GLN A 1 89 ? -5.583 9.815 -4.906 1.00 94.44 89 GLN A CA 1
ATOM 694 C C . GLN A 1 89 ? -7.091 9.591 -4.919 1.00 94.44 89 GLN A C 1
ATOM 696 O O . GLN A 1 89 ? -7.660 9.167 -5.930 1.00 94.44 89 GLN A O 1
ATOM 701 N N . ALA A 1 90 ? -7.732 9.809 -3.776 1.00 90.50 90 ALA A N 1
ATOM 702 C CA . ALA A 1 90 ? -9.182 9.818 -3.669 1.00 90.50 90 ALA A CA 1
ATOM 703 C C . ALA A 1 90 ? -9.765 11.100 -4.297 1.00 90.50 90 ALA A C 1
ATOM 705 O O . ALA A 1 90 ? -9.034 12.009 -4.690 1.00 90.50 90 ALA A O 1
ATOM 706 N N . GLU A 1 91 ? -11.095 11.175 -4.410 1.00 88.62 91 GLU A N 1
ATOM 707 C CA . GLU A 1 91 ? -11.785 12.337 -5.001 1.00 88.62 91 GLU A CA 1
ATOM 708 C C . GLU A 1 91 ? -11.508 13.653 -4.253 1.00 88.62 91 GLU A C 1
ATOM 710 O O . GLU A 1 91 ? -11.636 14.730 -4.829 1.00 88.62 91 GLU A O 1
ATOM 715 N N . ASP A 1 92 ? -11.116 13.570 -2.983 1.00 88.88 92 ASP A N 1
ATOM 716 C CA . ASP A 1 92 ? -10.739 14.686 -2.116 1.00 88.88 92 ASP A CA 1
ATOM 717 C C . ASP A 1 92 ? -9.222 14.960 -2.095 1.00 88.88 92 ASP A C 1
ATOM 719 O O . ASP A 1 92 ? -8.724 15.606 -1.172 1.00 88.88 92 ASP A O 1
ATOM 723 N N . GLU A 1 93 ? -8.492 14.459 -3.098 1.00 87.88 93 GLU A N 1
ATOM 724 C CA . GLU A 1 93 ? -7.033 14.572 -3.251 1.00 87.88 93 GLU A CA 1
ATOM 725 C C . GLU A 1 93 ? -6.227 13.896 -2.126 1.00 87.88 93 GLU A C 1
ATOM 727 O O . GLU A 1 93 ? -5.008 14.062 -2.046 1.00 87.88 93 GLU A O 1
ATOM 732 N N . GLN A 1 94 ? -6.865 13.094 -1.262 1.00 90.88 94 GLN A N 1
ATOM 733 C CA . GLN A 1 94 ? -6.137 12.336 -0.248 1.00 90.88 94 GLN A CA 1
ATOM 734 C C . GLN A 1 94 ? -5.342 11.204 -0.910 1.00 90.88 94 GLN A C 1
ATOM 736 O O . GLN A 1 94 ? -5.938 10.368 -1.602 1.00 90.88 94 GLN A O 1
ATOM 741 N N . PRO A 1 95 ? -4.013 11.146 -0.711 1.00 94.25 95 PRO A N 1
ATOM 742 C CA . PRO A 1 95 ? -3.204 10.074 -1.260 1.00 94.25 95 PRO A CA 1
ATOM 743 C C . PRO A 1 95 ? -3.515 8.764 -0.537 1.00 94.25 95 PRO A C 1
ATOM 745 O O . PRO A 1 95 ? -3.727 8.750 0.676 1.00 94.25 95 PRO A O 1
ATOM 748 N N . TYR A 1 96 ? -3.493 7.666 -1.280 1.00 96.50 96 TYR A N 1
ATOM 749 C CA . TYR A 1 96 ? -3.564 6.323 -0.725 1.00 96.50 96 TYR A CA 1
ATOM 750 C C . TYR A 1 96 ? -2.544 5.405 -1.392 1.00 96.50 96 TYR A C 1
ATOM 752 O O . TYR A 1 96 ? -2.099 5.637 -2.522 1.00 96.50 96 TYR A O 1
ATOM 760 N N . PHE A 1 97 ? -2.204 4.335 -0.683 1.00 97.94 97 PHE A N 1
ATOM 761 C CA . PHE A 1 97 ? -1.352 3.265 -1.179 1.00 97.94 97 PHE A CA 1
ATOM 762 C C . PHE A 1 97 ? -2.154 1.974 -1.258 1.00 97.94 97 PHE A C 1
ATOM 764 O O . PHE A 1 97 ? -2.568 1.443 -0.231 1.00 97.94 97 PHE A O 1
ATOM 771 N N . ASP A 1 98 ? -2.323 1.430 -2.457 1.00 98.31 98 ASP A N 1
ATOM 772 C CA . ASP A 1 98 ? -2.942 0.124 -2.656 1.00 98.31 98 ASP A CA 1
ATOM 773 C C . ASP A 1 98 ? -1.876 -0.954 -2.799 1.00 98.31 98 ASP A C 1
ATOM 775 O O . ASP A 1 98 ? -1.156 -1.025 -3.791 1.00 98.31 98 ASP A O 1
ATOM 779 N N . LEU A 1 99 ? -1.776 -1.822 -1.799 1.00 98.44 99 LEU A N 1
ATOM 780 C CA . LEU A 1 99 ? -0.939 -3.013 -1.839 1.00 98.44 99 LEU A CA 1
ATOM 781 C C . LEU A 1 99 ? -1.747 -4.171 -2.424 1.00 98.44 99 LEU A C 1
ATOM 783 O O . LEU A 1 99 ? -2.696 -4.648 -1.794 1.00 98.44 99 LEU A O 1
ATOM 787 N N . ILE A 1 100 ? -1.374 -4.619 -3.621 1.00 98.38 100 ILE A N 1
ATOM 788 C CA . ILE A 1 100 ? -2.152 -5.588 -4.400 1.00 98.38 100 ILE A CA 1
ATOM 789 C C . ILE A 1 100 ? -1.527 -6.975 -4.317 1.00 98.38 100 ILE A C 1
ATOM 791 O O . ILE A 1 100 ? -0.319 -7.116 -4.482 1.00 98.38 100 ILE A O 1
ATOM 795 N N . GLN A 1 101 ? -2.344 -8.002 -4.093 1.00 96.75 101 GLN A N 1
ATOM 796 C CA . GLN A 1 101 ? -1.975 -9.410 -4.237 1.00 96.75 101 GLN A CA 1
ATOM 797 C C . GLN A 1 101 ? -3.140 -10.167 -4.881 1.00 96.75 101 GLN A C 1
ATOM 799 O O . GLN A 1 101 ? -4.119 -10.472 -4.196 1.00 96.75 101 GLN A O 1
ATOM 804 N N . ASP A 1 102 ? -3.031 -10.510 -6.166 1.00 94.81 102 ASP A N 1
ATOM 805 C CA . ASP A 1 102 ? -4.125 -11.133 -6.930 1.00 94.81 102 ASP A CA 1
ATOM 806 C C . ASP A 1 102 ? -5.460 -10.369 -6.749 1.00 94.81 102 ASP A C 1
ATOM 808 O O . ASP A 1 102 ? -5.570 -9.219 -7.174 1.00 94.81 102 ASP A O 1
ATOM 812 N N . THR A 1 103 ? -6.457 -10.950 -6.069 1.00 94.12 103 THR A N 1
ATOM 813 C CA . THR A 1 103 ? -7.754 -10.299 -5.811 1.00 94.12 103 THR A CA 1
ATOM 814 C C . THR A 1 103 ? -7.850 -9.564 -4.472 1.00 94.12 103 THR A C 1
ATOM 816 O O . THR A 1 103 ? -8.915 -9.049 -4.114 1.00 94.12 103 THR A O 1
ATOM 819 N N . ARG A 1 104 ? -6.760 -9.514 -3.703 1.00 96.88 104 ARG A N 1
ATOM 820 C CA . ARG A 1 104 ? -6.689 -8.821 -2.414 1.00 96.88 104 ARG A CA 1
ATOM 821 C C . ARG A 1 104 ? -6.055 -7.450 -2.573 1.00 96.88 104 ARG A C 1
ATOM 823 O O . ARG A 1 104 ? -5.003 -7.311 -3.193 1.00 96.88 104 ARG A O 1
ATOM 830 N N . THR A 1 105 ? -6.646 -6.471 -1.903 1.00 98.31 105 THR A N 1
ATOM 831 C CA . THR A 1 105 ? -6.095 -5.121 -1.785 1.00 98.31 105 THR A CA 1
ATOM 832 C C . THR A 1 105 ? -6.033 -4.744 -0.319 1.00 98.31 105 THR A C 1
ATOM 834 O O . THR A 1 105 ? -7.034 -4.832 0.395 1.00 98.31 105 THR A O 1
ATOM 837 N N . LEU A 1 106 ? -4.865 -4.305 0.134 1.00 98.38 106 LEU A N 1
ATOM 838 C CA . LEU A 1 106 ? -4.729 -3.564 1.378 1.00 98.38 106 LEU A CA 1
ATOM 839 C C . LEU A 1 106 ? -4.456 -2.103 1.020 1.00 98.38 106 LEU A C 1
ATOM 841 O O . LEU A 1 106 ? -3.355 -1.779 0.588 1.00 98.38 106 LEU A O 1
ATOM 845 N N . ARG A 1 107 ? -5.461 -1.247 1.194 1.00 98.19 107 ARG A N 1
ATOM 846 C CA . ARG A 1 107 ? -5.334 0.203 1.044 1.00 98.19 107 ARG A CA 1
ATOM 847 C C . ARG A 1 107 ? -4.869 0.819 2.352 1.00 98.19 107 ARG A C 1
ATOM 849 O O . ARG A 1 107 ? -5.420 0.457 3.396 1.00 98.19 107 ARG A O 1
ATOM 856 N N . LEU A 1 108 ? -3.916 1.741 2.281 1.00 97.19 108 LEU A N 1
ATOM 857 C CA . LEU A 1 108 ? -3.409 2.565 3.383 1.00 97.19 108 LEU A CA 1
ATOM 858 C C . LEU A 1 108 ? -3.560 4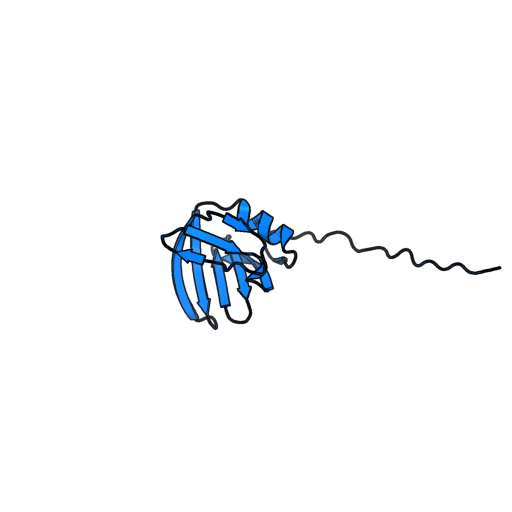.053 3.072 1.00 97.19 108 LEU A C 1
ATOM 860 O O . LEU A 1 108 ? -3.469 4.392 1.869 1.00 97.19 108 LEU A O 1
#

Sequence (108 aa):
MSHDQTPSSERPPAPCIVDIGTVVNRHDIQRLLSDLGRVQYVHLQDGILANQGEGYILEVFSDPHRATVVANRGLYLNVQSFDYLELGQAEDEQPYFDLIQDTRTLRL

Radius of gyration: 17.91 Å; Cα contacts (8 Å, |Δi|>4): 190; chains: 1; bounding box: 55×31×57 Å

Organism: NCBI:txid2282168

Solvent-accessible surface area (backbone atoms only — not comparable to full-atom values): 6361 Å² total; per-residue (Å²): 134,83,83,81,79,74,78,79,78,79,71,77,76,82,87,84,79,68,79,52,47,79,45,66,51,56,69,59,50,36,55,64,55,58,75,44,51,78,41,55,38,39,34,26,48,76,82,38,85,73,48,70,52,63,32,32,54,76,46,59,46,80,45,96,86,60,70,58,45,80,54,95,47,35,29,37,43,23,51,63,68,33,71,38,35,35,38,35,62,48,99,84,67,48,73,35,40,37,37,31,34,94,58,33,34,43,36,63